Protein AF-W1XSK8-F1 (afdb_monomer)

Organism: NCBI:txid408170

Sequence (109 aa):
FMFICAGLGSSTLYWGVAEWAYYYQTPGLNIAPRSQQALEFSVPYSFFHWGISAWATYTLASLIMAYHFHVRKNKGLSLSGIIAAITGVRPQGPWGKLVDLMFLIATVG

Mean predicted aligned error: 5.9 Å

InterPro domains:
  IPR000060 BCCT transporter family [PF02028] (2-108)
  IPR000060 BCCT transporter family [PTHR30047] (1-108)

Foldseek 3Di:
DVVVVVPDDPVCVVCVPCQLVVQQQVVPPPDDHVDPVSNVVSVVVVCCCPPDVVVVVVVVVVVLQCCVCPVVVQDDSQPLSSVCVVPVDDCPDPVNVVRSVVVVVVVVD

Structure (mmCIF, N/CA/C/O backbone):
data_AF-W1XSK8-F1
#
_entry.id   AF-W1XSK8-F1
#
loop_
_atom_site.group_PDB
_atom_site.id
_atom_site.type_symbol
_atom_site.label_atom_id
_atom_site.label_alt_id
_atom_site.label_comp_id
_atom_site.label_asym_id
_atom_site.label_entity_id
_atom_site.label_seq_id
_atom_site.pdbx_PDB_ins_code
_atom_site.Cartn_x
_atom_site.Cartn_y
_atom_site.Cartn_z
_atom_site.occupancy
_atom_site.B_iso_or_equiv
_atom_site.auth_seq_id
_atom_site.auth_comp_id
_atom_site.auth_asym_id
_atom_site.auth_atom_id
_atom_site.pdbx_PDB_model_num
ATOM 1 N N . PHE A 1 1 ? 11.102 4.207 12.748 1.00 60.38 1 PHE A N 1
ATOM 2 C CA . PHE A 1 1 ? 11.607 2.856 12.426 1.00 60.38 1 PHE A CA 1
ATOM 3 C C . PHE A 1 1 ? 10.491 1.810 12.414 1.00 60.38 1 PHE A C 1
ATOM 5 O O . PHE A 1 1 ? 10.338 1.140 11.407 1.00 60.38 1 PHE A O 1
ATOM 12 N N . MET A 1 2 ? 9.644 1.731 13.453 1.00 82.06 2 MET A N 1
ATOM 13 C CA . MET A 1 2 ? 8.595 0.696 13.563 1.00 82.06 2 MET A CA 1
ATOM 14 C C . MET A 1 2 ? 7.617 0.609 12.370 1.00 82.06 2 MET A C 1
ATOM 16 O O . MET A 1 2 ? 7.253 -0.494 11.987 1.00 82.06 2 MET A O 1
ATOM 20 N N . PHE A 1 3 ? 7.228 1.729 11.743 1.00 79.19 3 PHE A N 1
ATOM 21 C CA . PHE A 1 3 ? 6.286 1.702 10.609 1.00 79.19 3 PHE A CA 1
ATOM 22 C C . PHE A 1 3 ? 6.867 1.056 9.337 1.00 79.19 3 PHE A C 1
ATOM 24 O O . PHE A 1 3 ? 6.146 0.374 8.619 1.00 79.19 3 PHE A O 1
ATOM 31 N N . ILE A 1 4 ? 8.173 1.224 9.084 1.00 77.44 4 ILE A N 1
ATOM 32 C CA . ILE A 1 4 ? 8.857 0.615 7.932 1.00 77.44 4 ILE A CA 1
ATOM 33 C C . ILE A 1 4 ? 8.906 -0.905 8.117 1.00 77.44 4 ILE A C 1
ATOM 35 O O . ILE A 1 4 ? 8.579 -1.652 7.203 1.00 77.44 4 ILE A O 1
ATOM 39 N N . CYS A 1 5 ? 9.235 -1.363 9.327 1.00 80.44 5 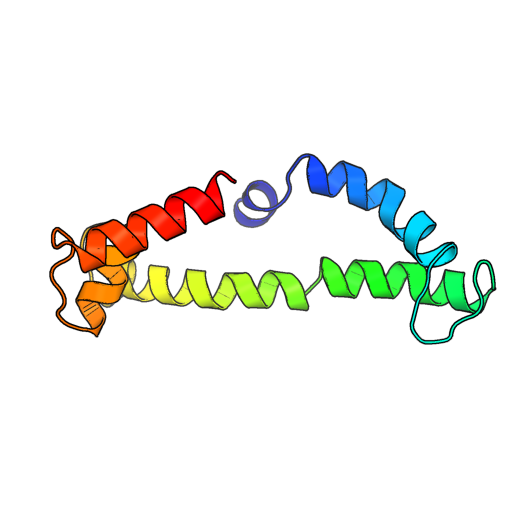CYS A N 1
ATOM 40 C CA . CYS A 1 5 ? 9.263 -2.789 9.653 1.00 80.44 5 CYS A CA 1
ATOM 41 C C . CYS A 1 5 ? 7.875 -3.446 9.622 1.00 80.44 5 CYS A C 1
ATOM 43 O O . CYS A 1 5 ? 7.786 -4.637 9.359 1.00 80.44 5 CYS A O 1
ATOM 45 N N . ALA A 1 6 ? 6.803 -2.694 9.896 1.00 80.56 6 ALA A N 1
ATOM 46 C CA . ALA A 1 6 ? 5.438 -3.217 9.866 1.00 80.56 6 ALA A CA 1
ATOM 47 C C . ALA A 1 6 ? 4.881 -3.386 8.441 1.00 80.56 6 ALA A C 1
ATOM 49 O O . ALA A 1 6 ? 4.012 -4.226 8.232 1.00 80.56 6 ALA A O 1
ATOM 50 N N . GLY A 1 7 ? 5.347 -2.582 7.478 1.00 71.62 7 GLY A N 1
ATOM 51 C CA . GLY A 1 7 ? 4.824 -2.586 6.106 1.00 71.62 7 GLY A CA 1
ATOM 52 C C . GLY A 1 7 ? 5.659 -3.363 5.085 1.00 71.62 7 GLY A C 1
ATOM 53 O O . GLY A 1 7 ? 5.135 -3.721 4.035 1.00 71.62 7 GLY A O 1
ATOM 54 N N . LEU A 1 8 ? 6.940 -3.626 5.360 1.00 79.44 8 LEU A N 1
ATOM 55 C CA . LEU A 1 8 ? 7.820 -4.354 4.441 1.00 79.44 8 LEU A CA 1
ATOM 56 C C . LEU A 1 8 ? 7.800 -5.858 4.745 1.00 79.44 8 LEU A C 1
ATOM 58 O O . LEU A 1 8 ? 8.367 -6.307 5.740 1.00 79.44 8 LEU A O 1
ATOM 62 N N . GLY A 1 9 ? 7.145 -6.627 3.872 1.00 81.06 9 GLY A N 1
ATOM 63 C CA . GLY A 1 9 ? 7.047 -8.088 3.956 1.00 81.06 9 GLY A CA 1
ATOM 64 C C . GLY A 1 9 ? 7.954 -8.821 2.960 1.00 81.06 9 GLY A C 1
ATOM 65 O O . GLY A 1 9 ? 8.673 -8.213 2.167 1.00 81.06 9 GLY A O 1
ATOM 66 N N . SER A 1 10 ? 7.884 -10.156 2.955 1.00 84.38 10 SER A N 1
ATOM 67 C CA . SER A 1 10 ? 8.616 -11.006 1.998 1.00 84.38 10 SER A CA 1
ATOM 68 C C . SER A 1 10 ? 8.234 -10.730 0.537 1.00 84.38 10 SER A C 1
ATOM 70 O O . SER A 1 10 ? 9.087 -10.801 -0.348 1.00 84.38 10 SER A O 1
ATOM 72 N N . SER A 1 11 ? 6.980 -10.351 0.279 1.00 84.94 11 SER A N 1
ATOM 73 C CA . SER A 1 11 ? 6.502 -9.961 -1.051 1.00 84.94 11 SER A CA 1
ATOM 74 C C . SER A 1 11 ? 7.219 -8.723 -1.589 1.00 84.94 11 SER A C 1
ATOM 76 O O . SER A 1 11 ? 7.531 -8.670 -2.776 1.00 84.94 11 SER A O 1
ATOM 78 N N . THR A 1 12 ? 7.545 -7.754 -0.730 1.00 86.12 12 THR A N 1
ATOM 79 C CA . THR A 1 12 ? 8.259 -6.540 -1.139 1.00 86.12 12 THR A CA 1
ATOM 80 C C . THR A 1 12 ? 9.684 -6.850 -1.596 1.00 86.12 12 THR A C 1
ATOM 82 O O . THR A 1 12 ? 10.167 -6.223 -2.531 1.00 86.12 12 THR A O 1
ATOM 85 N N . LEU A 1 13 ? 10.343 -7.852 -1.002 1.00 87.62 13 LEU A N 1
ATOM 86 C CA . LEU A 1 13 ? 11.656 -8.318 -1.467 1.00 87.62 13 LEU A CA 1
ATOM 87 C C . LEU A 1 13 ? 11.566 -8.982 -2.845 1.00 87.62 13 LEU A C 1
ATOM 89 O O . LEU A 1 13 ? 12.396 -8.711 -3.709 1.00 87.62 13 LEU A O 1
ATOM 93 N N . TYR A 1 14 ? 10.549 -9.821 -3.062 1.00 90.12 14 TYR A N 1
ATOM 94 C CA . TYR A 1 14 ? 10.318 -10.474 -4.353 1.00 90.12 14 TYR A CA 1
ATOM 95 C C . TYR A 1 14 ? 10.071 -9.447 -5.468 1.00 90.12 14 TYR A C 1
ATOM 97 O O . TYR A 1 14 ? 10.778 -9.430 -6.478 1.00 90.12 14 TYR A O 1
ATOM 105 N N . TRP A 1 15 ? 9.110 -8.543 -5.263 1.00 90.94 15 TRP A N 1
ATOM 106 C CA . TRP A 1 15 ? 8.764 -7.526 -6.255 1.00 90.94 15 TRP A CA 1
ATOM 107 C C . TRP A 1 15 ? 9.856 -6.469 -6.410 1.00 90.94 15 TRP A C 1
ATOM 109 O O . TRP A 1 15 ? 10.123 -6.051 -7.531 1.00 90.94 15 TRP A O 1
ATOM 119 N N . GLY A 1 16 ? 10.584 -6.128 -5.345 1.00 89.19 16 GLY A N 1
ATOM 120 C CA . GLY A 1 16 ? 11.706 -5.190 -5.416 1.00 89.19 16 GLY A CA 1
ATOM 121 C C . GLY A 1 16 ? 12.799 -5.604 -6.408 1.00 89.19 16 GLY A C 1
ATOM 122 O O . GLY A 1 16 ? 13.472 -4.740 -6.964 1.00 89.19 16 GLY A O 1
ATOM 123 N N . VAL A 1 17 ? 12.955 -6.906 -6.675 1.00 89.44 17 VAL A N 1
ATOM 124 C CA . VAL A 1 17 ? 13.927 -7.423 -7.654 1.00 89.44 17 VAL A CA 1
ATOM 125 C C . VAL A 1 17 ? 13.286 -7.716 -9.013 1.00 89.44 17 VAL A C 1
ATOM 127 O O . VAL A 1 17 ? 13.929 -7.505 -10.040 1.00 89.44 17 VAL A O 1
ATOM 130 N N . ALA A 1 18 ? 12.046 -8.208 -9.045 1.00 91.69 18 ALA A N 1
ATOM 131 C CA . ALA A 1 18 ? 11.417 -8.708 -10.271 1.00 91.69 18 ALA A CA 1
ATOM 132 C C . ALA A 1 18 ? 10.614 -7.654 -11.055 1.00 91.69 18 ALA A C 1
ATOM 134 O O . ALA A 1 18 ? 10.462 -7.766 -12.272 1.00 91.69 18 ALA A O 1
ATOM 135 N N . GLU A 1 19 ? 10.078 -6.640 -10.380 1.00 92.19 19 GLU A N 1
ATOM 136 C CA . GLU A 1 19 ? 9.028 -5.777 -10.926 1.00 92.19 19 GLU A CA 1
ATOM 137 C C . GLU A 1 19 ? 9.501 -4.920 -12.113 1.00 92.19 19 GLU A C 1
ATOM 139 O O . GLU A 1 19 ? 8.817 -4.848 -13.135 1.00 92.19 19 GLU A O 1
ATOM 144 N N . TRP A 1 20 ? 10.704 -4.343 -12.045 1.00 91.56 20 TRP A N 1
ATOM 145 C CA . TRP A 1 20 ? 11.256 -3.541 -13.147 1.00 91.56 20 TRP A CA 1
ATOM 146 C C . TRP A 1 20 ? 11.377 -4.355 -14.446 1.00 91.56 20 TRP A C 1
ATOM 148 O O . TRP A 1 20 ? 11.098 -3.851 -15.534 1.00 91.56 20 TRP A O 1
ATOM 158 N N . ALA A 1 21 ? 11.749 -5.637 -14.339 1.00 93.31 21 ALA A N 1
ATOM 159 C CA . ALA A 1 21 ? 11.906 -6.526 -15.484 1.00 93.31 21 ALA A CA 1
ATOM 160 C C . ALA A 1 21 ? 10.548 -6.868 -16.107 1.00 93.31 21 ALA A C 1
ATOM 162 O O . ALA A 1 21 ? 10.457 -7.053 -17.324 1.00 93.31 21 ALA A O 1
ATOM 163 N N . TYR A 1 22 ? 9.498 -6.916 -15.284 1.00 93.44 22 TYR A N 1
ATOM 164 C CA . TYR A 1 22 ? 8.124 -7.052 -15.745 1.00 93.44 22 TYR A CA 1
ATOM 165 C C . TYR A 1 22 ? 7.684 -5.797 -16.506 1.00 93.44 22 TYR A C 1
ATOM 167 O O . TYR A 1 22 ? 7.279 -5.900 -17.660 1.00 93.44 22 TYR A O 1
ATOM 175 N N . TYR A 1 23 ? 7.873 -4.599 -15.943 1.00 93.88 23 TYR A N 1
ATOM 176 C CA . TYR A 1 23 ? 7.526 -3.346 -16.627 1.00 93.88 23 TYR A CA 1
ATOM 177 C C . TYR A 1 23 ? 8.363 -3.083 -17.883 1.00 93.88 23 TYR A C 1
ATOM 179 O O . TYR A 1 23 ? 7.873 -2.484 -18.830 1.00 93.88 23 TYR A O 1
ATOM 187 N N . TYR A 1 24 ? 9.590 -3.589 -17.969 1.00 94.12 24 TYR A N 1
ATOM 188 C CA . TYR A 1 24 ? 10.372 -3.514 -19.204 1.00 94.12 24 TYR A CA 1
ATOM 189 C C . TYR A 1 24 ? 9.789 -4.382 -20.338 1.00 94.12 24 TYR A C 1
ATOM 191 O O . TYR A 1 24 ? 9.836 -4.011 -21.517 1.00 94.12 24 TYR A O 1
ATOM 199 N N . GLN A 1 25 ? 9.225 -5.545 -19.998 1.00 94.31 25 GLN A N 1
ATOM 200 C CA . GLN A 1 25 ? 8.625 -6.476 -20.961 1.00 94.31 25 GLN A CA 1
ATOM 201 C C . GLN A 1 25 ? 7.174 -6.128 -21.294 1.00 94.31 25 GLN A C 1
ATOM 203 O O . GLN A 1 25 ? 6.739 -6.323 -22.426 1.00 94.31 25 GLN A O 1
ATOM 208 N N . THR A 1 26 ? 6.434 -5.598 -20.327 1.00 92.75 26 THR A N 1
ATOM 209 C CA . THR A 1 26 ? 5.030 -5.206 -20.461 1.00 92.75 26 THR A CA 1
ATOM 210 C C . THR A 1 26 ? 4.819 -3.813 -19.856 1.00 92.75 26 THR A C 1
ATOM 212 O O . THR A 1 26 ? 4.181 -3.693 -18.809 1.00 92.75 26 THR A O 1
ATOM 215 N N . PRO A 1 27 ? 5.348 -2.746 -20.487 1.00 89.75 27 PRO A N 1
ATOM 216 C CA . PRO A 1 27 ? 5.304 -1.385 -19.933 1.00 89.75 27 PRO A CA 1
ATOM 217 C C . PRO A 1 27 ? 3.897 -0.776 -19.894 1.00 89.75 27 PRO A C 1
ATOM 219 O O . PRO A 1 27 ? 3.659 0.185 -19.167 1.00 89.75 27 PRO A O 1
ATOM 222 N N . GLY A 1 28 ? 2.956 -1.313 -20.678 1.00 87.56 28 GLY A N 1
ATOM 223 C CA . GLY A 1 28 ? 1.642 -0.699 -20.856 1.00 87.56 28 GLY A CA 1
ATOM 224 C C . GLY A 1 28 ? 1.744 0.674 -21.529 1.00 87.56 28 GLY A C 1
ATOM 225 O O . GLY A 1 28 ? 2.703 0.953 -22.246 1.00 87.56 28 GLY A O 1
ATOM 226 N N . LEU A 1 29 ? 0.729 1.524 -21.331 1.00 84.50 29 LEU A N 1
ATOM 227 C CA . LEU A 1 29 ? 0.723 2.937 -21.758 1.00 84.50 29 LEU A CA 1
ATOM 228 C C . LEU A 1 29 ? 1.063 3.188 -23.246 1.00 84.50 29 LEU A C 1
ATOM 230 O O . LEU A 1 29 ? 1.551 4.259 -23.596 1.00 84.50 29 LEU A O 1
ATOM 234 N N . ASN A 1 30 ? 0.795 2.214 -24.126 1.00 90.81 30 ASN A N 1
ATOM 235 C CA . ASN A 1 30 ? 1.184 2.228 -25.546 1.00 90.81 30 ASN A CA 1
ATOM 236 C C . ASN A 1 30 ? 2.701 2.374 -25.799 1.00 90.81 30 ASN A C 1
ATOM 238 O O . ASN A 1 30 ? 3.110 2.797 -26.879 1.00 90.81 30 ASN A O 1
ATOM 242 N N . ILE A 1 31 ? 3.544 2.006 -24.830 1.00 93.25 31 ILE A N 1
ATOM 243 C CA . ILE A 1 31 ? 5.004 1.986 -24.974 1.00 93.25 31 ILE A CA 1
ATOM 244 C C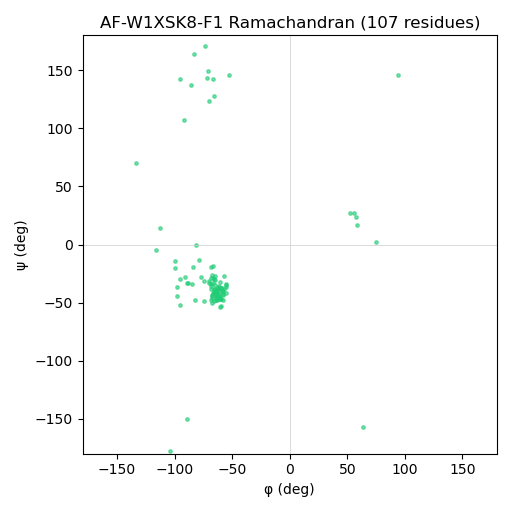 . ILE A 1 31 ? 5.431 0.648 -25.588 1.00 93.25 31 ILE A C 1
ATOM 246 O O . ILE A 1 31 ? 4.945 -0.417 -25.202 1.00 93.25 31 ILE A O 1
ATOM 250 N N . ALA A 1 32 ? 6.369 0.687 -26.537 1.00 93.88 32 ALA A N 1
ATOM 251 C CA . ALA A 1 32 ? 6.914 -0.523 -27.141 1.00 93.88 32 ALA A CA 1
ATOM 252 C C . ALA A 1 32 ? 7.702 -1.351 -26.099 1.00 93.88 32 ALA A C 1
ATOM 254 O O . ALA A 1 32 ? 8.619 -0.809 -25.468 1.00 93.88 32 ALA A O 1
ATOM 255 N N . PRO A 1 33 ? 7.403 -2.654 -25.933 1.00 94.62 33 PRO A N 1
ATOM 256 C CA . PRO A 1 33 ? 8.179 -3.556 -25.087 1.00 94.62 33 PRO A CA 1
ATOM 257 C C . PRO A 1 33 ? 9.670 -3.537 -25.410 1.00 94.62 33 PRO A C 1
ATOM 259 O O . PRO A 1 33 ? 10.058 -3.427 -26.573 1.00 94.62 33 PRO A O 1
ATOM 262 N N . ARG A 1 34 ? 10.511 -3.706 -24.385 1.00 93.94 34 ARG A N 1
ATOM 263 C CA . ARG A 1 34 ? 11.977 -3.794 -24.510 1.00 93.94 34 ARG A CA 1
ATOM 264 C C . ARG A 1 34 ? 12.654 -2.581 -25.170 1.00 93.94 34 ARG A C 1
ATOM 266 O O . ARG A 1 34 ? 13.805 -2.665 -25.593 1.00 93.94 34 ARG A O 1
ATOM 273 N N . SER A 1 35 ? 11.964 -1.448 -25.254 1.00 95.00 35 SER A N 1
ATOM 274 C CA . SER A 1 35 ? 12.524 -0.198 -25.767 1.00 95.00 35 SER A CA 1
ATOM 275 C C . SER A 1 35 ? 13.296 0.563 -24.687 1.00 95.00 35 SER A C 1
ATOM 277 O O . SER A 1 35 ? 13.128 0.321 -23.491 1.00 95.00 35 SER A O 1
ATOM 279 N N . GLN A 1 36 ? 14.109 1.533 -25.108 1.00 94.06 36 GLN A N 1
ATOM 280 C CA . GLN A 1 36 ? 14.759 2.474 -24.193 1.00 94.06 36 GLN A CA 1
ATOM 281 C C . GLN A 1 36 ? 13.727 3.195 -23.307 1.00 94.06 36 GLN A C 1
ATOM 283 O O . GLN A 1 36 ? 13.897 3.282 -22.095 1.00 94.06 36 GLN A O 1
ATOM 288 N N . GLN A 1 37 ? 12.602 3.607 -23.898 1.00 93.25 37 GLN A N 1
ATOM 289 C CA . GLN A 1 37 ? 11.504 4.239 -23.171 1.00 93.25 37 GLN A CA 1
ATOM 290 C C . GLN A 1 37 ? 10.883 3.293 -22.129 1.00 93.25 37 GLN A C 1
ATOM 292 O O . GLN A 1 37 ? 10.605 3.711 -21.010 1.00 93.25 37 GLN A O 1
ATOM 297 N N . ALA A 1 38 ? 10.699 2.006 -22.444 1.00 94.06 38 ALA A N 1
ATOM 298 C CA . ALA A 1 38 ? 10.194 1.033 -21.471 1.00 94.06 38 ALA A CA 1
ATOM 299 C C . ALA A 1 38 ? 11.129 0.893 -20.258 1.00 94.06 38 ALA A C 1
ATOM 301 O O . ALA A 1 38 ? 10.659 0.773 -19.128 1.00 94.06 38 ALA A O 1
ATOM 302 N N . LEU A 1 39 ? 12.447 0.947 -20.474 1.00 93.25 39 LEU A N 1
ATOM 303 C CA . LEU A 1 39 ? 13.426 0.907 -19.388 1.00 93.25 39 LEU A CA 1
ATOM 304 C C . LEU A 1 39 ? 13.347 2.169 -18.519 1.00 93.25 39 LEU A C 1
ATOM 306 O O . LEU A 1 39 ? 13.286 2.061 -17.296 1.00 93.25 39 LEU A O 1
ATOM 310 N N . GLU A 1 40 ? 13.278 3.346 -19.142 1.00 93.06 40 GLU A N 1
ATOM 311 C CA . GLU A 1 40 ? 13.160 4.638 -18.451 1.00 93.06 40 GLU A CA 1
ATOM 312 C C . GLU A 1 40 ? 11.900 4.729 -17.587 1.00 93.06 40 GLU A C 1
ATOM 314 O O . GLU A 1 40 ? 11.952 5.261 -16.479 1.00 93.06 40 GLU A O 1
ATOM 319 N N . PHE A 1 41 ? 10.783 4.167 -18.053 1.00 92.25 41 PHE A N 1
ATOM 320 C CA . PHE A 1 41 ? 9.524 4.154 -17.308 1.00 92.25 41 PHE 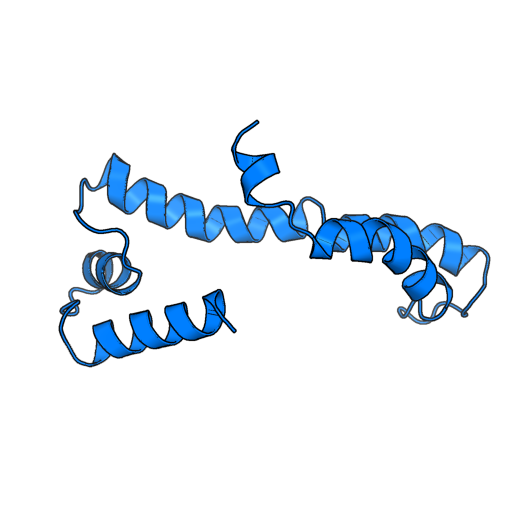A CA 1
ATOM 321 C C . PHE A 1 41 ? 9.413 3.009 -16.294 1.00 92.25 41 PHE A C 1
ATOM 323 O O . PHE A 1 41 ? 8.632 3.139 -15.353 1.00 92.25 41 PHE A O 1
ATOM 330 N N . SER A 1 42 ? 10.204 1.936 -16.416 1.00 92.62 42 SER A N 1
ATOM 331 C CA . SER A 1 42 ? 10.118 0.774 -15.516 1.00 92.62 42 SER A CA 1
ATOM 332 C C . SER A 1 42 ? 10.327 1.135 -14.039 1.00 92.62 42 SER A C 1
ATOM 334 O O . SER A 1 42 ? 9.557 0.709 -13.182 1.00 92.62 42 SER A O 1
ATOM 336 N N . VAL A 1 43 ? 11.313 1.985 -13.738 1.00 90.56 43 VAL A N 1
ATOM 337 C CA . VAL A 1 43 ? 11.652 2.381 -12.362 1.00 90.56 43 VAL A CA 1
ATOM 338 C C . VAL A 1 43 ? 10.628 3.365 -11.768 1.00 90.56 43 VAL A C 1
ATOM 340 O O . VAL A 1 43 ? 10.142 3.114 -10.662 1.00 90.56 43 VAL A O 1
ATOM 343 N N . PRO A 1 44 ? 10.226 4.454 -12.459 1.00 90.88 44 PRO A N 1
ATOM 344 C CA . PRO A 1 44 ? 9.140 5.318 -11.996 1.00 90.88 44 PRO A CA 1
ATOM 345 C C . PRO A 1 44 ? 7.828 4.573 -11.733 1.00 90.88 44 PRO A C 1
ATOM 347 O O . PRO A 1 44 ? 7.117 4.917 -10.790 1.00 90.88 44 PRO A O 1
ATOM 350 N N . TYR A 1 45 ? 7.510 3.543 -12.523 1.00 90.25 45 TYR A N 1
ATOM 351 C CA . TYR A 1 45 ? 6.299 2.742 -12.331 1.00 90.25 45 TYR A CA 1
ATOM 352 C C . TYR A 1 45 ? 6.330 1.947 -11.019 1.00 90.25 45 TYR A C 1
ATOM 354 O O . TYR A 1 45 ? 5.325 1.892 -10.308 1.00 90.25 45 TYR A O 1
ATOM 362 N N . SER A 1 46 ? 7.490 1.405 -10.639 1.00 89.38 46 SER A N 1
ATOM 363 C CA . SER A 1 46 ? 7.695 0.802 -9.315 1.00 89.38 46 SER A CA 1
ATOM 364 C C . SER A 1 46 ? 7.501 1.816 -8.186 1.00 89.38 46 SER A C 1
ATOM 366 O O . SER A 1 46 ? 6.784 1.554 -7.220 1.00 89.38 46 SER A O 1
ATOM 368 N N . PHE A 1 47 ? 8.063 3.023 -8.317 1.00 89.19 47 PHE A N 1
ATOM 369 C CA . PHE A 1 47 ? 7.847 4.090 -7.331 1.00 89.19 47 PHE A CA 1
ATOM 370 C C . PHE A 1 47 ? 6.396 4.559 -7.265 1.00 89.19 47 PHE A C 1
ATOM 372 O O . PHE A 1 47 ? 5.938 4.967 -6.200 1.00 89.19 47 PHE A O 1
ATOM 379 N N . PHE A 1 48 ? 5.654 4.496 -8.366 1.00 89.75 48 PHE A N 1
ATOM 380 C CA . PHE A 1 48 ? 4.228 4.776 -8.336 1.00 89.75 48 PHE A CA 1
ATOM 381 C C . PHE A 1 48 ? 3.481 3.744 -7.487 1.00 89.75 48 PHE A C 1
ATOM 383 O O . PHE A 1 48 ? 2.689 4.153 -6.645 1.00 89.75 48 PHE A O 1
ATOM 390 N N . HIS A 1 49 ? 3.766 2.447 -7.631 1.00 89.25 49 HIS A N 1
ATOM 391 C CA . HIS A 1 49 ? 3.077 1.382 -6.891 1.00 89.25 49 HIS A CA 1
ATOM 392 C C . HIS A 1 49 ? 3.484 1.263 -5.421 1.00 89.25 49 HIS A C 1
ATOM 394 O O . HIS A 1 49 ? 2.656 0.892 -4.597 1.00 89.25 49 HIS A O 1
ATOM 400 N N . TRP A 1 50 ? 4.732 1.583 -5.076 1.00 88.31 50 TRP A N 1
ATOM 401 C CA . TRP A 1 50 ? 5.273 1.367 -3.723 1.00 88.31 50 TRP A CA 1
ATOM 402 C C . TRP A 1 50 ? 5.648 2.656 -2.986 1.00 88.31 50 TRP A C 1
ATOM 404 O O . TRP A 1 50 ? 6.045 2.628 -1.818 1.00 88.31 50 TRP A O 1
ATOM 414 N N . GLY A 1 51 ? 5.549 3.797 -3.666 1.00 87.88 51 GLY A N 1
ATOM 415 C CA . GLY A 1 51 ? 5.835 5.113 -3.115 1.00 87.88 51 GLY A CA 1
ATOM 416 C C . GLY A 1 51 ? 4.608 5.758 -2.484 1.00 87.88 51 GLY A C 1
ATOM 417 O O . GLY A 1 51 ? 3.713 5.099 -1.958 1.00 87.88 51 GLY A O 1
ATOM 418 N N . ILE A 1 52 ? 4.574 7.089 -2.520 1.00 90.06 52 ILE A N 1
ATOM 419 C CA . ILE A 1 52 ? 3.621 7.900 -1.749 1.00 90.06 52 ILE A CA 1
ATOM 420 C C . ILE A 1 52 ? 2.163 7.514 -2.028 1.00 90.06 52 ILE A C 1
ATOM 422 O O . ILE A 1 52 ? 1.356 7.554 -1.105 1.00 90.06 52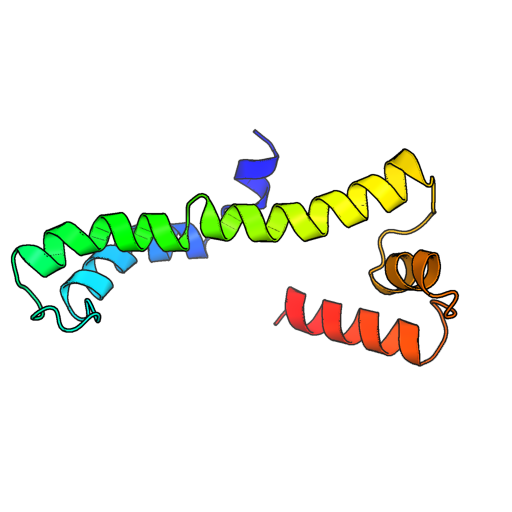 ILE A O 1
ATOM 426 N N . SER A 1 53 ? 1.828 7.110 -3.259 1.00 90.56 53 SER A N 1
ATOM 427 C CA . SER A 1 53 ? 0.453 6.757 -3.627 1.00 90.56 53 SER A CA 1
ATOM 428 C C . SER A 1 53 ? -0.088 5.602 -2.766 1.00 90.56 53 SER A C 1
ATOM 430 O O . SER A 1 53 ? -1.163 5.729 -2.181 1.00 90.56 53 SER A O 1
ATOM 432 N N . ALA A 1 54 ? 0.695 4.533 -2.589 1.00 87.50 54 ALA A N 1
ATOM 433 C CA . ALA A 1 54 ? 0.311 3.381 -1.787 1.00 87.50 54 ALA A CA 1
ATOM 434 C C . ALA A 1 54 ? 0.250 3.740 -0.301 1.00 87.50 54 ALA A C 1
ATOM 436 O O . ALA A 1 54 ? -0.760 3.488 0.355 1.00 87.50 54 ALA A O 1
ATOM 437 N N . TRP A 1 55 ? 1.273 4.418 0.226 1.00 87.81 55 TRP A N 1
ATOM 438 C CA . TRP A 1 55 ? 1.316 4.803 1.644 1.00 87.81 55 TRP A CA 1
ATOM 439 C C . TRP A 1 55 ? 0.231 5.821 2.032 1.00 87.81 55 TRP A C 1
ATOM 441 O O . TRP A 1 55 ? -0.262 5.811 3.166 1.00 87.81 55 TRP A O 1
ATOM 451 N N . ALA A 1 56 ? -0.193 6.677 1.101 1.00 90.94 56 ALA A N 1
ATOM 452 C CA . ALA A 1 56 ? -1.287 7.618 1.325 1.00 90.94 56 ALA A CA 1
ATOM 453 C C . ALA A 1 56 ? -2.607 6.892 1.628 1.00 90.94 56 ALA A C 1
ATOM 455 O O . ALA A 1 56 ? -3.365 7.337 2.491 1.00 90.94 56 ALA A O 1
ATOM 456 N N . THR A 1 57 ? -2.858 5.736 1.006 1.00 90.56 57 THR A N 1
ATOM 457 C CA . THR A 1 57 ? -4.070 4.947 1.288 1.00 90.56 57 THR A CA 1
ATOM 458 C C . THR A 1 57 ? -4.101 4.420 2.727 1.00 90.56 57 THR A C 1
ATOM 460 O O . THR A 1 57 ? -5.139 4.486 3.387 1.00 90.56 57 THR A O 1
ATOM 463 N N . TYR A 1 58 ? -2.955 4.004 3.276 1.00 88.88 58 TYR A N 1
ATOM 464 C CA . TYR A 1 58 ? -2.847 3.539 4.666 1.00 88.88 58 TYR A CA 1
ATOM 465 C C . TYR A 1 58 ? -3.062 4.658 5.682 1.00 88.88 58 TYR A C 1
ATOM 467 O O . TYR A 1 58 ? -3.550 4.417 6.791 1.00 88.88 58 TYR A O 1
ATOM 475 N N . THR A 1 59 ? -2.732 5.891 5.299 1.00 90.25 59 THR A N 1
ATOM 476 C CA . THR A 1 59 ? -2.916 7.071 6.147 1.00 90.25 59 THR A CA 1
ATOM 477 C C . THR A 1 59 ? -4.393 7.295 6.464 1.00 90.25 59 THR A C 1
ATOM 479 O O . THR A 1 59 ? -4.723 7.612 7.606 1.00 90.25 59 THR A O 1
ATOM 482 N N . LEU A 1 60 ? -5.294 7.052 5.504 1.00 89.44 60 LEU A N 1
ATOM 483 C CA . LEU A 1 60 ? -6.737 7.207 5.701 1.00 89.44 60 LEU A CA 1
ATOM 484 C C . LEU A 1 60 ? -7.261 6.294 6.820 1.00 89.44 60 LEU A C 1
ATOM 486 O O . LEU A 1 60 ? -7.874 6.770 7.775 1.00 89.44 60 LEU A O 1
ATOM 490 N N . ALA A 1 61 ? -6.974 4.993 6.738 1.00 87.06 61 ALA A N 1
ATOM 491 C CA . ALA A 1 61 ? -7.406 4.026 7.748 1.00 87.06 61 ALA A CA 1
ATOM 492 C C . ALA A 1 61 ? -6.742 4.288 9.112 1.00 87.06 61 ALA A C 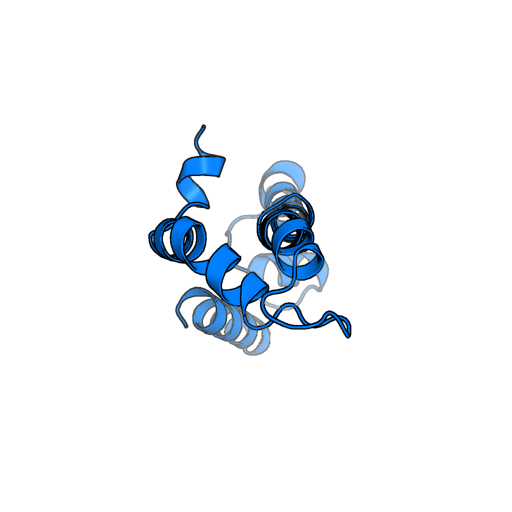1
ATOM 494 O O . ALA A 1 61 ? -7.400 4.245 10.156 1.00 87.06 61 ALA A O 1
ATOM 495 N N . SER A 1 62 ? -5.450 4.624 9.101 1.00 89.31 62 SER A N 1
ATOM 496 C CA . SER A 1 62 ? -4.671 4.890 10.313 1.00 89.31 62 SER A CA 1
ATOM 497 C C . SER A 1 62 ? -5.173 6.124 11.065 1.00 89.31 62 SER A C 1
ATOM 499 O O . SER A 1 62 ? -5.280 6.089 12.290 1.00 89.31 62 SER A O 1
ATOM 501 N N . LEU A 1 63 ? -5.542 7.197 10.356 1.00 91.81 63 LEU A N 1
ATOM 502 C CA . LEU A 1 63 ? -6.118 8.407 10.954 1.00 91.81 63 LEU A CA 1
ATOM 503 C C . LEU A 1 63 ? -7.458 8.128 11.633 1.00 91.81 63 LEU A C 1
ATOM 505 O O . LEU A 1 63 ? -7.680 8.585 12.755 1.00 91.81 63 LEU A O 1
ATOM 509 N N . ILE A 1 64 ? -8.334 7.357 10.982 1.00 90.00 64 ILE A N 1
ATOM 510 C CA . ILE A 1 64 ? -9.640 6.987 11.542 1.00 90.00 64 ILE A CA 1
ATOM 511 C C . ILE A 1 64 ? -9.447 6.204 12.847 1.00 90.00 64 ILE A C 1
ATOM 513 O O . ILE A 1 64 ? -10.064 6.531 13.865 1.00 90.00 64 ILE A O 1
ATOM 517 N N . MET A 1 65 ? -8.549 5.216 12.841 1.00 88.75 65 MET A N 1
ATOM 518 C CA . MET A 1 65 ? -8.224 4.413 14.022 1.00 88.75 65 MET A CA 1
ATOM 519 C C . MET A 1 65 ? -7.608 5.266 15.140 1.00 88.75 65 MET A C 1
ATOM 521 O O . MET A 1 65 ? -8.036 5.196 16.296 1.00 88.75 65 MET A O 1
ATOM 525 N N . ALA A 1 66 ? -6.638 6.118 14.799 1.00 91.00 66 ALA A N 1
ATOM 526 C CA . ALA A 1 66 ? -5.971 6.993 15.754 1.00 91.00 66 ALA A CA 1
ATOM 527 C C . ALA A 1 66 ? -6.957 7.972 16.405 1.00 91.00 66 ALA A C 1
ATOM 529 O O . ALA A 1 66 ? -6.938 8.145 17.623 1.00 91.00 66 ALA A O 1
ATOM 530 N N . TYR A 1 67 ? -7.865 8.565 15.628 1.00 90.25 67 TYR A N 1
ATOM 531 C CA . TYR A 1 67 ? -8.910 9.442 16.152 1.00 90.25 67 TYR A CA 1
ATOM 532 C C . TYR A 1 67 ? -9.879 8.688 17.075 1.00 90.25 67 TYR A C 1
ATOM 534 O O . TYR A 1 67 ? -10.178 9.157 18.177 1.00 90.25 67 TYR A O 1
ATOM 542 N N . HIS A 1 68 ? -10.332 7.499 16.668 1.00 88.81 68 HIS A N 1
ATOM 543 C CA . HIS A 1 68 ? -11.239 6.664 17.458 1.00 88.81 68 HIS A CA 1
ATOM 544 C C . HIS A 1 68 ? -10.653 6.319 18.836 1.00 88.81 68 HIS A C 1
ATOM 546 O O . HIS A 1 68 ? -11.318 6.490 19.862 1.00 88.81 68 HIS A O 1
ATOM 552 N N . PHE A 1 69 ? -9.394 5.882 18.869 1.00 89.44 69 PHE A N 1
ATOM 553 C CA . PHE A 1 69 ? -8.752 5.432 20.099 1.00 89.44 69 PHE A CA 1
ATOM 554 C C . PHE A 1 69 ? -8.196 6.591 20.938 1.00 89.44 69 PHE A C 1
ATOM 556 O O . PHE A 1 69 ? -8.449 6.677 22.141 1.00 89.44 69 PHE A O 1
ATOM 563 N N . HIS A 1 70 ? -7.464 7.528 20.329 1.00 91.12 70 HIS A N 1
ATOM 564 C CA . HIS A 1 70 ? -6.753 8.567 21.077 1.00 91.12 70 HIS A CA 1
ATOM 565 C C . HIS A 1 70 ? -7.583 9.819 21.350 1.00 91.12 70 HIS A C 1
ATOM 567 O O . HIS A 1 70 ? -7.387 10.417 22.409 1.00 91.12 70 HIS A O 1
ATOM 573 N N . VAL A 1 71 ? -8.495 10.214 20.456 1.00 92.19 71 VAL A N 1
ATOM 574 C CA . VAL A 1 71 ? -9.307 11.434 20.629 1.00 92.19 71 VAL A CA 1
ATOM 575 C C . VAL A 1 71 ? -10.656 11.102 21.249 1.00 92.19 71 VAL A C 1
ATOM 577 O O . VAL A 1 71 ? -11.015 11.673 22.275 1.00 92.19 71 VAL A O 1
ATOM 580 N N . ARG A 1 72 ? -11.388 10.138 20.680 1.00 89.12 72 ARG A N 1
ATOM 581 C CA . ARG A 1 72 ? -12.709 9.731 21.189 1.00 89.12 72 ARG A CA 1
ATOM 582 C C . ARG A 1 72 ? -12.639 8.817 22.410 1.00 89.12 72 ARG A C 1
ATOM 584 O O . ARG A 1 72 ? -13.657 8.650 23.072 1.00 89.12 72 ARG A O 1
ATOM 591 N N . LYS A 1 73 ? -11.459 8.264 22.723 1.00 88.88 73 LYS A N 1
ATOM 592 C CA . LYS A 1 73 ? -11.223 7.357 23.864 1.00 88.88 73 LYS A CA 1
ATOM 593 C C . LYS A 1 73 ? -12.146 6.134 23.860 1.00 88.88 73 LYS A C 1
ATOM 595 O O . LYS A 1 73 ? -12.448 5.570 24.913 1.00 88.88 73 LYS A O 1
ATOM 600 N N . ASN A 1 74 ? -12.596 5.725 22.677 1.00 85.19 74 ASN A N 1
ATOM 601 C CA . ASN A 1 74 ? -13.423 4.540 22.530 1.00 85.19 74 ASN A CA 1
ATOM 602 C C . ASN A 1 74 ? -12.582 3.282 22.785 1.00 85.19 74 ASN A C 1
ATOM 604 O O . ASN A 1 74 ? -11.374 3.257 22.539 1.00 85.19 74 ASN A O 1
ATOM 608 N N . LYS A 1 75 ? -13.228 2.234 23.303 1.00 78.19 75 LYS A N 1
ATOM 609 C CA . LYS A 1 75 ? -12.589 0.945 23.583 1.00 78.19 75 LYS A CA 1
ATOM 610 C C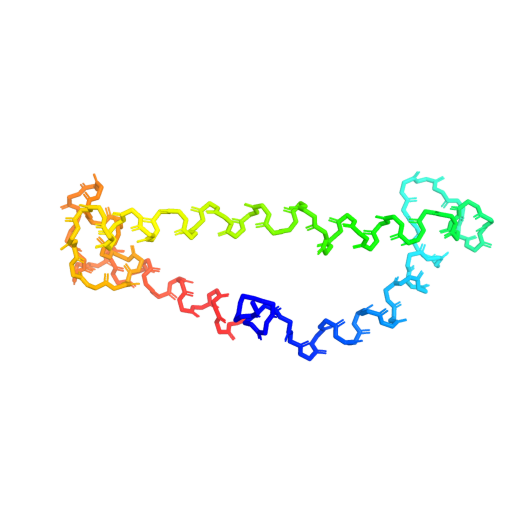 . LYS A 1 75 ? -12.796 -0.010 22.409 1.00 78.19 75 LYS A C 1
ATOM 612 O O . LYS A 1 75 ? -13.891 -0.077 21.861 1.00 78.19 75 LYS A O 1
ATOM 617 N N . GLY A 1 76 ? -11.774 -0.812 22.120 1.00 75.31 76 GLY A N 1
ATOM 618 C CA . GLY A 1 76 ? -11.791 -1.798 21.039 1.00 75.31 76 GLY A CA 1
ATOM 619 C C . GLY A 1 76 ? -11.198 -1.256 19.738 1.00 75.31 76 GLY A C 1
ATOM 620 O O . GLY A 1 76 ? -11.317 -0.076 19.431 1.00 75.31 76 GLY A O 1
ATOM 621 N N . LEU A 1 77 ? -10.530 -2.140 18.994 1.00 74.31 77 LEU A N 1
ATOM 622 C CA . LEU A 1 77 ? -9.902 -1.850 17.696 1.00 74.31 77 LEU A CA 1
ATOM 623 C C . LEU A 1 77 ? -10.605 -2.600 16.548 1.00 74.31 77 LEU A C 1
ATOM 625 O O . LEU A 1 77 ? -10.047 -2.720 15.461 1.00 74.31 77 LEU A O 1
ATOM 629 N N . SER A 1 78 ? -11.807 -3.143 16.785 1.00 83.44 78 SER A N 1
ATOM 630 C CA . SER A 1 78 ? -12.579 -3.797 15.724 1.00 83.44 78 SER A CA 1
ATOM 631 C C . SER A 1 78 ? -13.137 -2.759 14.754 1.00 83.44 78 SER A C 1
ATOM 633 O O . SER A 1 78 ? -13.564 -1.671 15.159 1.00 83.44 78 SER A O 1
ATOM 635 N N . LEU A 1 79 ? -13.176 -3.104 13.466 1.00 85.38 79 LEU A N 1
ATOM 636 C CA . LEU A 1 79 ? -13.709 -2.216 12.436 1.00 85.38 79 LEU A CA 1
ATOM 637 C C . LEU A 1 79 ? -15.198 -1.929 12.680 1.00 85.38 79 LEU A C 1
ATOM 639 O O . LEU A 1 79 ? -15.646 -0.786 12.559 1.00 85.38 79 LEU A O 1
ATOM 643 N N . SER A 1 80 ? -15.949 -2.938 13.129 1.00 86.25 80 SER A N 1
ATOM 644 C CA . SER A 1 80 ? -17.336 -2.794 13.576 1.00 86.25 80 SER A CA 1
ATOM 645 C C . SER A 1 80 ? -17.503 -1.786 14.714 1.00 86.25 80 SER A C 1
ATOM 647 O O . SER A 1 80 ? -18.471 -1.028 14.712 1.00 86.25 80 SER A O 1
ATOM 649 N N . GLY A 1 81 ? -16.565 -1.728 15.665 1.00 86.38 81 GLY A N 1
ATOM 650 C CA . GLY A 1 81 ? -16.585 -0.784 16.784 1.00 86.38 81 GLY A CA 1
ATOM 651 C C . GLY A 1 81 ? -16.373 0.656 16.324 1.00 86.38 81 GLY A C 1
ATOM 652 O O . GLY A 1 81 ? -17.047 1.575 16.797 1.00 86.38 81 GLY A O 1
ATOM 653 N N . ILE A 1 82 ? -15.498 0.851 15.339 1.00 87.81 82 ILE A N 1
ATOM 654 C CA . ILE A 1 82 ? -15.257 2.156 14.715 1.00 87.81 82 ILE A CA 1
ATOM 655 C C . ILE A 1 82 ? -16.502 2.633 13.973 1.00 87.81 82 ILE A C 1
ATOM 657 O O . ILE A 1 82 ? -16.946 3.762 14.183 1.00 87.81 82 ILE A O 1
ATOM 661 N N . ILE A 1 83 ? -17.102 1.769 13.154 1.00 86.25 83 ILE A N 1
ATOM 662 C CA . ILE A 1 83 ? -18.311 2.098 12.389 1.00 86.25 83 ILE A CA 1
ATOM 663 C C . ILE A 1 83 ? -19.496 2.346 13.318 1.00 86.25 83 ILE A C 1
ATOM 665 O O . ILE A 1 83 ? -20.247 3.299 13.111 1.00 86.25 83 ILE A O 1
ATOM 669 N N . ALA A 1 84 ? -19.643 1.549 14.374 1.00 86.25 84 ALA A N 1
ATOM 670 C CA . ALA A 1 84 ? -20.663 1.741 15.398 1.00 86.25 84 ALA A CA 1
ATOM 671 C C . ALA A 1 84 ? -20.555 3.111 16.079 1.00 86.25 84 ALA A C 1
ATOM 673 O O . ALA A 1 84 ? -21.570 3.764 16.305 1.00 86.25 84 ALA A O 1
ATOM 674 N N . ALA A 1 85 ? -19.336 3.586 16.354 1.00 81.88 85 ALA A N 1
ATOM 675 C CA . ALA A 1 85 ? -19.116 4.896 16.965 1.00 81.88 85 ALA A CA 1
ATOM 676 C C . ALA A 1 85 ? -19.524 6.080 16.066 1.00 81.88 85 ALA A C 1
ATOM 678 O O . ALA A 1 85 ? -19.710 7.187 16.574 1.00 81.88 85 ALA A O 1
ATOM 679 N N . ILE A 1 86 ? -19.655 5.858 14.754 1.00 82.69 86 ILE A N 1
ATOM 680 C CA . ILE A 1 86 ? -20.077 6.867 13.772 1.00 82.69 86 ILE A CA 1
ATOM 681 C C . ILE A 1 86 ? -21.573 6.733 13.457 1.00 82.69 86 ILE A C 1
ATOM 683 O O . ILE A 1 86 ? -22.285 7.728 13.390 1.00 8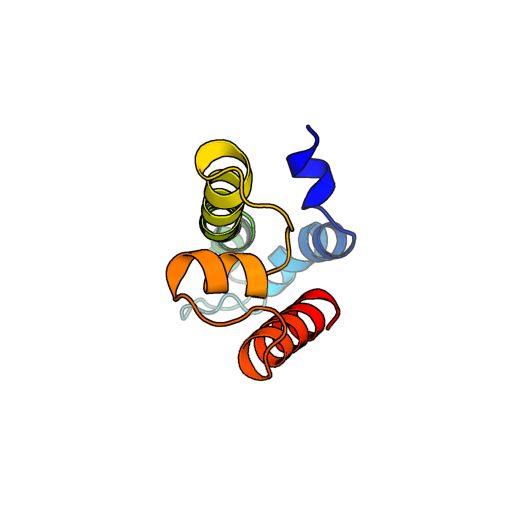2.69 86 ILE A O 1
ATOM 687 N N . THR A 1 87 ? -22.051 5.504 13.265 1.00 83.94 87 THR A N 1
ATOM 688 C CA . THR A 1 87 ? -23.394 5.207 12.733 1.00 83.94 87 THR A CA 1
ATOM 689 C C . THR A 1 87 ? -24.427 4.853 13.804 1.00 83.94 87 THR A C 1
ATOM 691 O O . THR A 1 87 ? -25.617 4.806 13.512 1.00 83.94 87 THR A O 1
ATOM 694 N N . GLY A 1 88 ? -23.998 4.563 15.035 1.00 79.50 88 GLY A N 1
ATOM 695 C CA . GLY A 1 88 ? -24.867 4.090 16.118 1.00 79.50 88 GLY A CA 1
ATOM 696 C C . GLY A 1 88 ? -25.311 2.625 15.990 1.00 79.50 88 GLY A C 1
ATOM 697 O O . GLY A 1 88 ? -26.069 2.138 16.831 1.00 79.50 88 GLY A O 1
ATOM 698 N N . VAL A 1 89 ? -24.849 1.898 14.966 1.00 82.38 89 VAL A N 1
ATOM 699 C CA . VAL A 1 89 ? -25.149 0.469 14.781 1.00 82.38 89 VAL A CA 1
ATOM 700 C C . VAL A 1 89 ? -24.492 -0.353 15.891 1.00 82.38 89 VAL A C 1
ATOM 702 O O . VAL A 1 89 ? -23.376 -0.071 16.311 1.00 82.38 89 VAL A O 1
ATOM 705 N N . ARG A 1 90 ? -25.166 -1.401 16.380 1.00 82.25 90 ARG A N 1
ATOM 706 C CA . ARG A 1 90 ? -24.613 -2.261 17.439 1.00 82.25 90 ARG A CA 1
ATOM 707 C C . ARG A 1 90 ? -23.440 -3.104 16.908 1.00 82.25 90 ARG A C 1
ATOM 709 O O . ARG A 1 90 ? -23.679 -3.918 16.012 1.00 82.25 90 ARG A O 1
ATOM 716 N N . PRO A 1 91 ? -22.232 -3.026 17.504 1.00 80.50 91 PRO A N 1
ATOM 717 C CA . PRO A 1 91 ? -21.074 -3.808 17.059 1.00 80.50 91 PRO A CA 1
ATOM 718 C C . PRO A 1 91 ? -21.316 -5.322 17.102 1.00 80.50 91 PRO A C 1
ATOM 720 O O . PRO A 1 91 ? -20.943 -6.037 16.182 1.00 80.50 91 PRO A O 1
ATOM 723 N N . GLN A 1 92 ? -21.997 -5.825 18.141 1.00 82.69 92 GLN A N 1
ATOM 724 C CA . GLN A 1 92 ? -22.296 -7.261 18.267 1.00 82.69 92 GLN A CA 1
ATOM 725 C C . GLN A 1 92 ? -23.519 -7.715 17.447 1.00 82.69 92 GLN A C 1
ATOM 727 O O . GLN A 1 92 ? -23.883 -8.893 17.483 1.00 82.69 92 GLN A O 1
ATOM 732 N N . GLY A 1 93 ? -24.174 -6.796 16.729 1.00 87.38 93 GLY A N 1
ATOM 733 C CA . GLY A 1 93 ? -25.300 -7.103 15.850 1.00 87.38 93 GLY A CA 1
ATOM 734 C C . GLY A 1 93 ? -24.870 -7.813 14.558 1.00 87.38 93 GLY A C 1
ATOM 735 O O . GLY A 1 93 ? -23.677 -7.888 14.258 1.00 87.38 93 GLY A O 1
ATOM 736 N N . PRO A 1 94 ? -25.830 -8.309 13.756 1.00 89.50 94 PRO A N 1
ATOM 737 C CA . PRO A 1 94 ? -25.536 -9.025 12.511 1.00 89.50 94 PRO A CA 1
ATOM 738 C C . PRO A 1 94 ? -24.705 -8.182 11.532 1.00 89.50 94 PRO A C 1
ATOM 740 O O . PRO A 1 94 ? -23.749 -8.683 10.951 1.00 89.50 94 PRO A O 1
ATOM 743 N N . TRP A 1 95 ? -25.004 -6.883 11.427 1.00 87.75 95 TRP A N 1
ATOM 744 C CA . TRP A 1 95 ? -24.259 -5.953 10.577 1.00 87.75 95 TRP A CA 1
ATOM 745 C C . TRP A 1 95 ? -22.816 -5.732 11.039 1.00 87.75 95 TRP A C 1
ATOM 747 O O . TRP A 1 95 ? -21.910 -5.736 10.213 1.00 87.75 95 TRP A O 1
ATOM 757 N N . GLY A 1 96 ? -22.577 -5.593 12.348 1.00 88.06 96 GLY A N 1
ATOM 758 C CA . GLY A 1 96 ? -21.220 -5.433 12.875 1.00 88.06 96 GLY A CA 1
ATOM 759 C C . GLY A 1 96 ? -20.368 -6.687 12.668 1.00 88.06 96 GLY A C 1
ATOM 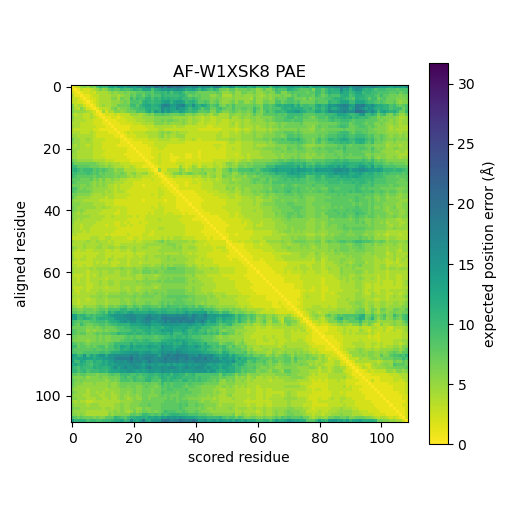760 O O . GLY A 1 96 ? -19.236 -6.590 12.201 1.00 88.06 96 GLY A O 1
ATOM 761 N N . LYS A 1 97 ? -20.945 -7.874 12.895 1.00 89.81 97 LYS A N 1
ATOM 762 C CA . LYS A 1 97 ? -20.272 -9.154 12.624 1.00 89.81 97 LYS A CA 1
ATOM 763 C C . LYS A 1 97 ? -19.944 -9.351 11.144 1.00 89.81 97 LYS A C 1
ATOM 765 O O . LYS A 1 97 ? -18.871 -9.857 10.839 1.00 89.81 97 LYS A O 1
ATOM 770 N N . LEU A 1 98 ? -20.839 -8.955 10.235 1.00 91.75 98 LEU A N 1
ATOM 771 C CA . LEU A 1 98 ? -20.593 -9.041 8.792 1.00 91.75 98 LEU A CA 1
ATOM 772 C C . LEU A 1 98 ? -19.404 -8.169 8.374 1.00 91.75 98 LEU A C 1
ATOM 774 O O . LEU A 1 98 ? -18.563 -8.608 7.596 1.00 91.75 98 LEU A O 1
ATOM 778 N N . VAL A 1 99 ? -19.318 -6.954 8.916 1.00 90.56 99 VAL A N 1
ATOM 779 C CA . VAL A 1 99 ? -18.196 -6.049 8.650 1.00 90.56 99 VAL A CA 1
ATOM 780 C C . VAL A 1 99 ? -16.880 -6.627 9.163 1.00 90.56 99 VAL A C 1
ATOM 782 O O . VAL A 1 99 ? -15.900 -6.646 8.422 1.00 90.56 99 VAL A O 1
ATOM 785 N N . ASP A 1 100 ? -16.850 -7.128 10.400 1.00 90.50 100 ASP A N 1
ATOM 786 C CA . ASP A 1 100 ? -15.631 -7.729 10.952 1.00 90.50 100 ASP A CA 1
ATOM 787 C C . ASP A 1 100 ? -15.228 -9.000 10.188 1.00 90.50 100 ASP A C 1
ATOM 789 O O . ASP A 1 100 ? -14.039 -9.231 9.980 1.00 90.50 100 ASP A O 1
ATOM 793 N N . LEU A 1 101 ? -16.194 -9.794 9.712 1.00 91.94 101 LEU A N 1
ATOM 794 C CA . LEU A 1 101 ? -15.934 -10.960 8.866 1.00 91.94 101 LEU A 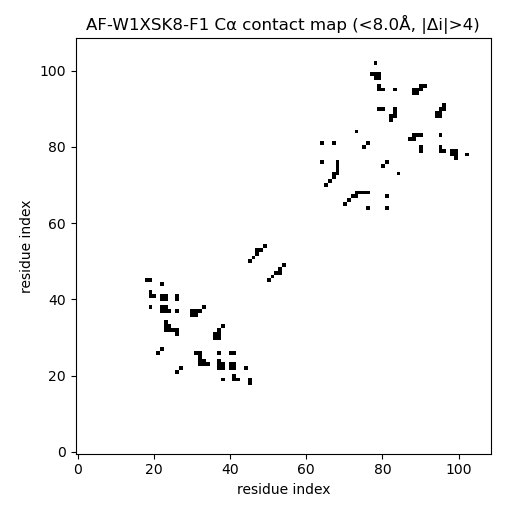CA 1
ATOM 795 C C . LEU A 1 101 ? -15.308 -10.558 7.525 1.00 91.94 101 LEU A C 1
ATOM 797 O O . LEU A 1 101 ? -14.299 -11.133 7.129 1.00 91.94 101 LEU A O 1
ATOM 801 N N . MET A 1 102 ? -15.876 -9.558 6.846 1.00 91.69 102 MET A N 1
ATOM 802 C CA . MET A 1 102 ? -15.325 -9.015 5.598 1.00 91.69 102 MET A CA 1
ATOM 803 C C . MET A 1 102 ? -13.897 -8.500 5.799 1.00 91.69 102 MET A C 1
ATOM 805 O O . MET A 1 102 ? -13.021 -8.769 4.982 1.00 91.69 102 MET A O 1
ATOM 809 N N . PHE A 1 103 ? -13.648 -7.800 6.909 1.00 90.19 103 PHE A N 1
ATOM 810 C CA . PHE A 1 103 ? -12.322 -7.299 7.258 1.00 90.19 103 PHE A CA 1
ATOM 811 C C . PHE A 1 103 ? -11.317 -8.430 7.509 1.00 90.19 103 PHE A C 1
ATOM 813 O O . PHE A 1 103 ? -10.189 -8.370 7.022 1.00 90.19 103 PHE A O 1
ATOM 820 N N . LEU A 1 104 ? -11.729 -9.484 8.219 1.00 91.19 104 LEU A N 1
ATOM 821 C CA . LEU A 1 104 ? -10.913 -10.679 8.444 1.00 91.19 104 LEU A CA 1
ATOM 822 C C . LEU A 1 104 ? -10.544 -11.369 7.130 1.00 91.19 104 LEU A C 1
ATOM 824 O O . LEU A 1 104 ? -9.374 -11.673 6.919 1.00 91.19 104 LEU A O 1
ATOM 828 N N . ILE A 1 105 ? -11.519 -11.563 6.239 1.00 93.88 105 ILE A N 1
ATOM 829 C CA . ILE A 1 105 ? -11.287 -12.159 4.917 1.00 93.88 105 ILE A CA 1
ATOM 830 C C . ILE A 1 105 ? -10.310 -11.300 4.111 1.00 93.88 105 ILE A C 1
ATOM 832 O O . ILE A 1 105 ? -9.365 -11.838 3.554 1.00 93.88 105 ILE A O 1
ATOM 836 N N . ALA A 1 106 ? -10.484 -9.977 4.097 1.00 89.06 106 ALA A N 1
ATOM 837 C CA . ALA A 1 106 ? -9.602 -9.074 3.358 1.00 89.06 106 ALA A CA 1
ATOM 838 C C . ALA A 1 106 ? -8.171 -8.995 3.924 1.00 89.06 106 ALA A C 1
ATOM 840 O O . ALA A 1 106 ? -7.250 -8.661 3.190 1.00 89.06 106 ALA A O 1
ATOM 841 N N . THR A 1 107 ? -7.982 -9.257 5.222 1.00 86.81 107 THR A N 1
ATOM 842 C CA . THR A 1 107 ? -6.663 -9.165 5.876 1.00 86.81 107 THR A CA 1
ATOM 843 C C . THR A 1 107 ? -5.881 -10.477 5.800 1.00 86.81 107 THR A C 1
ATOM 845 O O . THR A 1 107 ? -4.654 -10.458 5.777 1.00 86.81 107 THR A O 1
ATOM 848 N N . VAL A 1 108 ? -6.583 -11.613 5.832 1.00 87.12 108 VAL A N 1
ATOM 849 C CA . VAL A 1 108 ? -5.974 -12.954 5.834 1.00 87.12 108 VAL A CA 1
ATOM 850 C C . VAL A 1 108 ? -5.895 -13.559 4.432 1.00 87.12 108 VAL A C 1
ATOM 852 O O . VAL A 1 108 ? -5.028 -14.402 4.199 1.00 87.12 108 VAL A O 1
ATOM 855 N N . GLY A 1 109 ? -6.832 -13.196 3.552 1.00 70.75 109 GLY A N 1
ATOM 856 C CA . GLY A 1 109 ? -6.912 -13.699 2.181 1.00 70.75 109 GLY A CA 1
ATOM 857 C C . GLY A 1 109 ? -5.974 -13.011 1.204 1.00 70.75 109 GLY A C 1
ATOM 858 O O . GLY A 1 109 ? -4.958 -12.423 1.633 1.00 70.75 109 GLY A O 1
#

Secondary structure (DSSP, 8-state):
-HHHHHH--HHHHHHHHHHHHHHHHS--TTPPTTSHHHHHHHHHHHHHHHSHHHHHHHHHHHHHHHIIIIIS------HHHHHHHHH---TTSHHHHHHHHHHHHHHH-

pLDDT: mean 87.76, std 5.67, range [60.38, 95.0]

Solvent-accessible surface area (backbone atoms only — not comparable to full-atom values): 6211 Å² total; per-residue (Å²): 112,70,68,60,66,74,70,62,52,74,64,52,60,53,44,73,69,48,44,46,62,46,23,18,62,60,48,50,94,90,47,61,57,75,35,74,66,16,52,67,47,15,57,59,52,51,45,51,65,72,30,68,65,47,56,53,59,54,49,57,60,49,50,54,51,47,42,42,44,71,72,68,61,49,80,78,88,49,65,20,46,57,50,18,75,74,72,71,50,56,40,92,36,74,69,18,50,51,49,42,48,52,51,49,49,70,71,74,102

Nearest PDB structures (foldseek):
  4m8j-assembly1_A  TM=9.049E-01  e=7.101E-03  Proteus mirabilis ATCC 29906
  2wsx-assembly1_C  TM=9.174E-01  e=9.011E-03  Escherichia coli

Radius of gyration: 19.72 Å; Cα contacts (8 Å, |Δi|>4): 79; chains: 1; bounding box: 40×25×51 Å